Protein AF-A0A2E9VUM9-F1 (afdb_monomer)

Secondary structure (DSSP, 8-state):
------PPPHHHHHHHHHHHHHHHHHHHHHHHHHHHHHHHHHHHHHHHHHHHHHHHHHHHS-GGG--SHHHHHHHHHHH-TT-SEEEEEEEPPPPTTSEEEEEEEEEETT-TTS--EEEEEEEE-S-----

Nearest PDB structures (foldseek):
  8z9b-assembly2_A  TM=4.227E-01  e=1.950E-01  Mycobacterium tuberculosis CDC1551
  5exc-assembly1_C  TM=4.341E-01  e=2.261E+00  Dendronephthya sp. SSAL-2002

Sequence (131 aa):
MLSNRKAFGVVEMIVSLILIGTLMATTIPLIGLLNAQQAQSKRQMIDQQIALNLVEVLQAVTPDQIQTQEQLVELAKSVNPNSLRLIEIKAAEPDDLNRIRFDISIIEAGNDQSKPMRLSTWRTMSGGTNE

Mean predicted aligned error: 13.89 Å

Structure (mmCIF, N/CA/C/O backbone):
data_AF-A0A2E9VUM9-F1
#
_entry.id   AF-A0A2E9VUM9-F1
#
loop_
_atom_site.group_PDB
_atom_site.id
_atom_site.type_symbol
_atom_site.label_atom_id
_atom_site.label_alt_id
_atom_site.label_comp_id
_atom_site.label_asym_id
_atom_site.label_entity_id
_atom_site.label_seq_id
_atom_site.pdbx_PDB_ins_code
_atom_site.Cartn_x
_atom_site.Cartn_y
_atom_site.Cartn_z
_atom_site.occupancy
_atom_site.B_iso_or_equiv
_atom_site.auth_seq_id
_atom_site.auth_comp_id
_atom_site.auth_asym_id
_atom_site.auth_atom_id
_atom_site.pdbx_PDB_model_num
ATOM 1 N N . MET A 1 1 ? 62.240 -5.631 -30.690 1.00 43.34 1 MET A N 1
ATOM 2 C CA . MET A 1 1 ? 60.924 -6.005 -30.129 1.00 43.34 1 MET A CA 1
ATOM 3 C C . MET A 1 1 ? 59.899 -4.983 -30.602 1.00 43.34 1 MET A C 1
ATOM 5 O O . MET A 1 1 ? 59.710 -3.972 -29.942 1.00 43.34 1 MET A O 1
ATOM 9 N N . LEU A 1 2 ? 59.328 -5.175 -31.797 1.00 43.62 2 LEU A N 1
ATOM 10 C CA . LEU A 1 2 ? 58.315 -4.266 -32.340 1.00 43.62 2 LEU A CA 1
ATOM 11 C C . LEU A 1 2 ? 56.916 -4.815 -32.046 1.00 43.62 2 LEU A C 1
ATOM 13 O O . LEU A 1 2 ? 56.631 -5.992 -32.245 1.00 43.62 2 LEU A O 1
ATOM 17 N N . SER A 1 3 ? 56.084 -3.925 -31.518 1.00 52.56 3 SER A N 1
ATOM 18 C CA . SER A 1 3 ? 54.715 -4.144 -31.070 1.00 52.56 3 SER A CA 1
ATOM 19 C C . SER A 1 3 ? 53.822 -4.595 -32.233 1.00 52.56 3 SER A C 1
ATOM 21 O O . SER A 1 3 ? 53.474 -3.796 -33.099 1.00 52.56 3 SER A O 1
ATOM 23 N N . ASN A 1 4 ? 53.427 -5.872 -32.246 1.00 50.16 4 ASN A N 1
ATOM 24 C CA . ASN A 1 4 ? 52.378 -6.394 -33.126 1.00 50.16 4 ASN A CA 1
ATOM 25 C C . ASN A 1 4 ? 51.007 -5.901 -32.633 1.00 50.16 4 ASN A C 1
ATOM 27 O O . ASN A 1 4 ? 50.247 -6.645 -32.014 1.00 50.16 4 ASN A O 1
ATOM 31 N N . ARG A 1 5 ? 50.670 -4.633 -32.885 1.00 58.81 5 ARG A N 1
ATOM 32 C CA . ARG A 1 5 ? 49.273 -4.187 -32.809 1.00 58.81 5 ARG A CA 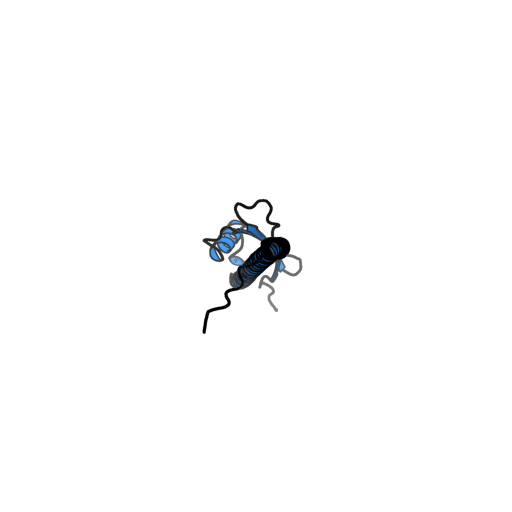1
ATOM 33 C C . ARG A 1 5 ? 48.600 -4.572 -34.123 1.00 58.81 5 ARG A C 1
ATOM 35 O O . ARG A 1 5 ? 48.731 -3.861 -35.114 1.00 58.81 5 ARG A O 1
ATOM 42 N N . LYS A 1 6 ? 47.917 -5.722 -34.141 1.00 59.06 6 LYS A N 1
ATOM 43 C CA . LYS A 1 6 ? 46.999 -6.077 -35.232 1.00 59.06 6 LYS A CA 1
ATOM 44 C C . LYS A 1 6 ? 45.906 -5.009 -35.274 1.00 59.06 6 LYS A C 1
ATOM 46 O O . LYS A 1 6 ? 45.118 -4.901 -34.340 1.00 59.06 6 LYS A O 1
ATOM 51 N N . ALA A 1 7 ? 45.911 -4.182 -36.315 1.00 61.41 7 ALA A N 1
ATOM 52 C CA . ALA A 1 7 ? 44.780 -3.319 -36.611 1.00 61.41 7 ALA A CA 1
ATOM 53 C C . ALA A 1 7 ? 43.565 -4.219 -36.885 1.00 61.41 7 ALA A C 1
ATOM 55 O O . ALA A 1 7 ? 43.667 -5.141 -37.695 1.00 61.41 7 ALA A O 1
ATOM 56 N N . PHE A 1 8 ? 42.461 -3.984 -36.174 1.00 60.16 8 PHE A N 1
ATOM 57 C CA . PHE A 1 8 ? 41.198 -4.692 -36.386 1.00 60.16 8 PHE A CA 1
ATOM 58 C C . PHE A 1 8 ? 40.762 -4.526 -37.844 1.00 60.16 8 PHE A C 1
ATOM 60 O O . PHE A 1 8 ? 40.681 -3.403 -38.349 1.00 60.16 8 PHE A O 1
ATOM 67 N N . GLY A 1 9 ? 40.495 -5.637 -38.528 1.00 77.06 9 GLY A N 1
ATOM 68 C CA . GLY A 1 9 ? 39.978 -5.600 -39.891 1.00 77.06 9 GLY A CA 1
ATOM 69 C C . GLY A 1 9 ? 38.560 -5.024 -39.926 1.00 77.06 9 GLY A C 1
ATOM 70 O O . GLY A 1 9 ? 37.790 -5.189 -38.982 1.00 77.06 9 GLY A O 1
ATOM 71 N N . VAL A 1 10 ? 38.174 -4.392 -41.041 1.00 76.50 10 VAL A N 1
ATOM 72 C CA . VAL A 1 10 ? 36.813 -3.843 -41.235 1.00 76.50 10 VAL A CA 1
ATOM 73 C C . VAL A 1 10 ? 35.736 -4.903 -40.966 1.00 76.50 10 VAL A C 1
ATOM 75 O O . VAL A 1 10 ? 34.711 -4.609 -40.360 1.00 76.50 10 VAL A O 1
ATOM 78 N N . VAL A 1 11 ? 35.997 -6.158 -41.343 1.00 76.94 11 VAL A N 1
ATOM 79 C CA . VAL A 1 11 ? 35.100 -7.294 -41.084 1.00 76.94 11 VAL A CA 1
ATOM 80 C C . VAL A 1 11 ? 34.980 -7.599 -39.587 1.00 76.94 11 VAL A C 1
ATOM 82 O O . VAL A 1 11 ? 33.870 -7.759 -39.092 1.00 76.94 11 VAL A O 1
ATOM 85 N N . GLU A 1 12 ? 36.088 -7.623 -38.840 1.00 78.69 12 GLU A N 1
ATOM 86 C CA . GLU A 1 12 ? 36.066 -7.843 -37.384 1.00 78.69 12 GLU A CA 1
ATOM 87 C C . GLU A 1 12 ? 35.346 -6.699 -36.658 1.00 78.69 12 GLU A C 1
ATOM 89 O O . GLU A 1 12 ? 34.618 -6.937 -35.693 1.00 78.69 12 GLU A O 1
ATOM 94 N N . MET A 1 13 ? 35.490 -5.465 -37.150 1.00 79.00 13 MET A N 1
ATOM 95 C CA . MET A 1 13 ? 34.763 -4.302 -36.641 1.00 79.00 13 MET A CA 1
ATOM 96 C C . MET A 1 13 ? 33.252 -4.432 -36.877 1.00 79.00 13 MET A C 1
ATOM 98 O O . MET A 1 13 ? 32.474 -4.216 -35.950 1.00 79.00 13 MET A O 1
ATOM 102 N N . ILE A 1 14 ? 32.825 -4.840 -38.077 1.00 80.31 14 ILE A N 1
ATOM 103 C CA . ILE A 1 14 ? 31.405 -5.063 -38.396 1.00 80.31 14 ILE A CA 1
ATOM 104 C C . ILE A 1 14 ? 30.821 -6.174 -37.515 1.00 80.31 14 ILE A C 1
ATOM 106 O O . ILE A 1 14 ? 29.765 -5.987 -36.914 1.00 80.31 14 ILE A O 1
ATOM 110 N N . VAL A 1 15 ? 31.525 -7.301 -37.378 1.00 84.19 15 VAL A N 1
ATOM 111 C CA . VAL A 1 15 ? 31.094 -8.415 -36.519 1.00 84.19 15 VAL A CA 1
ATOM 112 C C . VAL A 1 15 ? 30.986 -7.972 -35.056 1.00 84.19 15 VAL A C 1
ATOM 114 O O . VAL A 1 15 ? 29.999 -8.285 -34.393 1.00 84.19 15 VAL A O 1
ATOM 117 N N . SER A 1 16 ? 31.946 -7.185 -34.563 1.00 85.81 16 SER A N 1
ATOM 118 C CA . SER A 1 16 ? 31.925 -6.658 -33.193 1.00 85.81 16 SER A CA 1
ATOM 119 C C . SER A 1 16 ? 30.749 -5.707 -32.959 1.00 85.81 16 SER A C 1
ATOM 121 O O . SER A 1 16 ? 30.077 -5.801 -31.935 1.00 85.81 16 SER A O 1
ATOM 123 N N . LEU A 1 17 ? 30.451 -4.823 -33.917 1.00 83.75 17 LEU A N 1
ATOM 124 C CA . LEU A 1 17 ? 29.314 -3.902 -33.833 1.00 83.75 17 LEU A CA 1
ATOM 125 C C . LEU A 1 17 ? 27.972 -4.639 -33.845 1.00 83.75 17 LEU A C 1
ATOM 127 O O . LEU A 1 17 ? 27.082 -4.288 -33.071 1.00 83.75 17 LEU A O 1
ATOM 131 N N . ILE A 1 18 ? 27.835 -5.686 -34.665 1.00 83.75 18 ILE A N 1
ATOM 132 C CA . ILE A 1 18 ? 26.636 -6.534 -34.679 1.00 83.75 18 ILE A CA 1
ATOM 133 C C . ILE A 1 18 ? 26.479 -7.235 -33.327 1.00 83.75 18 ILE A C 1
ATOM 135 O O . ILE A 1 18 ? 25.403 -7.179 -32.735 1.00 83.75 18 ILE A O 1
ATOM 139 N N . LEU A 1 19 ? 27.545 -7.834 -32.790 1.00 85.19 19 LEU A N 1
ATOM 140 C CA . LEU A 1 19 ? 27.508 -8.495 -31.481 1.00 85.19 19 LEU A CA 1
ATOM 141 C C . LEU A 1 19 ? 27.109 -7.527 -30.359 1.00 85.19 19 LEU A C 1
ATOM 143 O O . LEU A 1 19 ? 26.233 -7.856 -29.561 1.00 85.19 19 LEU A O 1
ATOM 147 N N . ILE A 1 20 ? 27.675 -6.316 -30.333 1.00 84.19 20 ILE A N 1
ATOM 148 C CA . ILE A 1 20 ? 27.315 -5.276 -29.355 1.00 84.19 20 ILE A CA 1
ATOM 149 C C . ILE A 1 20 ? 25.854 -4.844 -29.528 1.00 84.19 20 ILE A C 1
ATOM 151 O O . ILE A 1 20 ? 25.131 -4.743 -28.538 1.00 84.19 20 ILE A O 1
ATOM 155 N N . GLY A 1 21 ? 25.393 -4.633 -30.764 1.00 74.44 21 GLY A N 1
ATOM 156 C CA . GLY A 1 21 ? 24.001 -4.280 -31.051 1.00 74.44 21 GLY A CA 1
ATOM 157 C C . GLY A 1 21 ? 23.018 -5.357 -30.588 1.00 74.44 21 GLY A C 1
ATOM 158 O O . GLY A 1 21 ? 22.001 -5.045 -29.972 1.00 74.44 21 GLY A O 1
ATOM 159 N N . THR A 1 22 ? 23.360 -6.630 -30.795 1.00 79.94 22 THR A N 1
ATOM 160 C CA . THR A 1 22 ? 22.550 -7.777 -30.352 1.00 79.94 22 THR A CA 1
ATOM 161 C C . THR A 1 22 ? 22.523 -7.887 -28.821 1.00 79.94 22 THR A C 1
ATOM 163 O O . THR A 1 22 ? 21.477 -8.138 -28.218 1.00 79.94 22 THR A O 1
ATOM 166 N N . LEU A 1 23 ? 23.664 -7.642 -28.169 1.00 75.44 23 LEU A N 1
ATOM 167 C CA . LEU A 1 23 ? 23.776 -7.631 -26.711 1.00 75.44 23 LEU A CA 1
ATOM 168 C C . LEU A 1 23 ? 22.957 -6.485 -26.092 1.00 75.44 23 LEU A C 1
ATOM 170 O O . LEU A 1 23 ? 22.223 -6.690 -25.129 1.00 75.44 23 LEU A O 1
ATOM 174 N N . MET A 1 24 ? 23.020 -5.283 -26.664 1.00 73.56 24 MET A N 1
ATOM 175 C CA . MET A 1 24 ? 22.224 -4.128 -26.228 1.00 73.56 24 MET A CA 1
ATOM 176 C C . MET A 1 24 ? 20.718 -4.371 -26.419 1.00 73.56 24 MET A C 1
ATOM 178 O O . MET A 1 24 ? 19.933 -4.108 -25.510 1.00 73.56 24 MET A O 1
ATOM 182 N N . ALA A 1 25 ? 20.311 -4.941 -27.559 1.00 72.88 25 ALA A N 1
ATOM 183 C CA . ALA A 1 25 ? 18.907 -5.235 -27.863 1.00 72.88 25 ALA A CA 1
ATOM 184 C C . ALA A 1 25 ? 18.258 -6.214 -26.869 1.00 72.88 25 ALA A C 1
ATOM 186 O O . ALA A 1 25 ? 17.052 -6.156 -26.643 1.00 72.88 25 ALA A O 1
ATOM 187 N N . THR A 1 26 ? 19.049 -7.099 -26.260 1.00 73.88 26 THR A N 1
ATOM 188 C CA . THR A 1 26 ? 18.568 -8.080 -25.274 1.00 73.88 26 THR A CA 1
ATOM 189 C C . THR A 1 26 ? 18.666 -7.571 -23.836 1.00 73.88 26 THR A C 1
ATOM 191 O O . THR A 1 26 ? 17.787 -7.846 -23.020 1.00 73.88 26 THR A O 1
ATOM 194 N N . THR A 1 27 ? 19.701 -6.792 -23.513 1.00 68.94 27 THR A N 1
ATOM 195 C CA . THR A 1 27 ? 19.965 -6.320 -22.144 1.00 68.94 27 THR A CA 1
ATOM 196 C C . THR A 1 27 ? 19.145 -5.093 -21.747 1.00 68.94 27 THR A C 1
ATOM 198 O O . THR A 1 27 ? 18.688 -5.025 -20.606 1.00 68.94 27 THR A O 1
ATOM 201 N N . ILE A 1 28 ? 18.891 -4.151 -22.664 1.00 73.06 28 ILE A N 1
ATOM 202 C CA . ILE A 1 28 ? 18.122 -2.928 -22.368 1.00 73.06 28 ILE A CA 1
ATOM 203 C C . ILE A 1 28 ? 16.688 -3.249 -21.896 1.00 73.06 28 ILE A C 1
ATOM 205 O O . ILE A 1 28 ? 16.287 -2.730 -20.848 1.00 73.06 28 ILE A O 1
ATOM 209 N N . PRO A 1 29 ? 15.917 -4.130 -22.570 1.00 74.00 29 PRO A N 1
ATOM 210 C CA . PRO A 1 29 ? 14.591 -4.518 -22.088 1.00 74.00 29 PRO A CA 1
ATOM 211 C C . PRO A 1 29 ? 14.642 -5.224 -20.728 1.00 74.00 29 PRO A C 1
ATOM 213 O O . PRO A 1 29 ? 13.787 -4.977 -19.879 1.00 74.00 29 PRO A O 1
ATOM 216 N N . LEU A 1 30 ? 15.661 -6.060 -20.489 1.00 72.62 30 LEU A N 1
ATOM 217 C CA . LEU A 1 30 ? 15.838 -6.770 -19.219 1.00 72.62 30 LEU A CA 1
ATOM 218 C C . LEU A 1 30 ? 16.045 -5.804 -18.048 1.00 72.62 30 LEU A C 1
ATOM 220 O O . LEU A 1 30 ? 15.420 -5.958 -17.002 1.00 72.62 30 LEU A O 1
ATOM 224 N N . ILE A 1 31 ? 16.890 -4.787 -18.228 1.00 74.75 31 ILE A N 1
ATOM 225 C CA . ILE A 1 31 ? 17.138 -3.760 -17.208 1.00 74.75 31 ILE A CA 1
ATOM 226 C C . ILE A 1 31 ? 15.855 -2.965 -16.934 1.00 74.75 31 ILE A C 1
ATOM 228 O O . ILE A 1 31 ? 15.529 -2.699 -15.777 1.00 74.75 31 ILE A O 1
ATOM 232 N N . GLY A 1 32 ? 15.091 -2.635 -17.981 1.00 72.56 32 GLY A N 1
ATOM 233 C CA . GLY A 1 32 ? 13.785 -1.988 -17.842 1.00 72.56 32 GLY A CA 1
ATOM 234 C C . GLY A 1 32 ? 12.801 -2.815 -17.008 1.00 72.56 32 GLY A C 1
ATOM 235 O O . GLY A 1 32 ? 12.178 -2.286 -16.087 1.00 72.56 32 GLY A O 1
ATOM 236 N N . LEU A 1 33 ? 12.713 -4.121 -17.274 1.00 78.12 33 LEU A N 1
ATOM 237 C CA . LEU A 1 33 ? 11.862 -5.046 -16.519 1.00 78.12 33 LEU A CA 1
ATOM 238 C C . LEU A 1 33 ? 12.298 -5.173 -15.056 1.00 78.12 33 LEU A C 1
ATOM 240 O O . LEU A 1 33 ? 11.453 -5.113 -14.166 1.00 78.12 33 LEU A O 1
ATOM 244 N N . LEU A 1 34 ? 13.601 -5.294 -14.793 1.00 76.81 34 LEU A N 1
ATOM 245 C CA . LEU A 1 34 ? 14.134 -5.381 -13.431 1.00 76.81 34 LEU A CA 1
ATOM 246 C C . LEU A 1 34 ? 13.848 -4.109 -12.628 1.00 76.81 34 LEU A C 1
ATOM 248 O O . LEU A 1 34 ? 13.406 -4.190 -11.483 1.00 76.81 34 LEU A O 1
ATOM 252 N N . ASN A 1 35 ? 14.031 -2.934 -13.233 1.00 75.00 35 ASN A N 1
ATOM 253 C CA . ASN A 1 35 ? 13.727 -1.659 -12.585 1.00 75.00 35 ASN A CA 1
ATOM 254 C C . ASN A 1 35 ? 12.228 -1.518 -12.289 1.00 75.00 35 ASN A C 1
ATOM 256 O O . ASN A 1 35 ? 11.856 -1.080 -11.200 1.00 75.00 35 ASN A O 1
ATOM 260 N N . ALA A 1 36 ? 11.366 -1.934 -13.221 1.00 74.81 36 ALA A N 1
ATOM 261 C CA . ALA A 1 36 ? 9.921 -1.939 -13.015 1.00 74.81 36 ALA A CA 1
ATOM 262 C C . ALA A 1 36 ? 9.509 -2.899 -11.885 1.00 74.81 36 ALA A C 1
ATOM 264 O O . ALA A 1 36 ? 8.735 -2.519 -11.005 1.00 74.81 36 ALA A O 1
ATOM 265 N N . GLN A 1 37 ? 10.077 -4.109 -11.849 1.00 76.06 37 GLN A N 1
ATOM 266 C CA . GLN A 1 37 ? 9.830 -5.089 -10.787 1.00 76.06 37 GLN A CA 1
ATOM 267 C C . GLN A 1 37 ? 10.315 -4.597 -9.421 1.00 76.06 37 GLN A C 1
ATOM 269 O O . GLN A 1 37 ? 9.591 -4.715 -8.433 1.00 76.06 37 GLN A O 1
ATOM 274 N N . GLN A 1 38 ? 11.506 -3.999 -9.349 1.00 76.12 38 GLN A N 1
ATOM 275 C CA . GLN A 1 38 ? 12.022 -3.417 -8.110 1.00 76.12 38 GLN A CA 1
ATOM 276 C C . GLN A 1 38 ? 11.163 -2.245 -7.633 1.00 76.12 38 GLN A C 1
ATOM 278 O O . GLN A 1 38 ? 10.880 -2.141 -6.440 1.00 76.12 38 GLN A O 1
ATOM 283 N N . ALA A 1 39 ? 10.716 -1.373 -8.540 1.00 75.56 39 ALA A N 1
ATOM 284 C CA . ALA A 1 39 ? 9.813 -0.280 -8.201 1.00 75.56 39 ALA A CA 1
ATOM 285 C C . ALA A 1 39 ? 8.462 -0.803 -7.686 1.00 75.56 39 ALA A C 1
ATOM 287 O O . ALA A 1 39 ? 7.959 -0.306 -6.680 1.00 75.56 39 ALA A O 1
ATOM 288 N N . GLN A 1 40 ? 7.902 -1.836 -8.319 1.00 77.44 40 GLN A N 1
ATOM 289 C CA . GLN A 1 40 ? 6.664 -2.475 -7.872 1.00 77.44 40 GLN A CA 1
ATOM 290 C C . GLN A 1 40 ? 6.827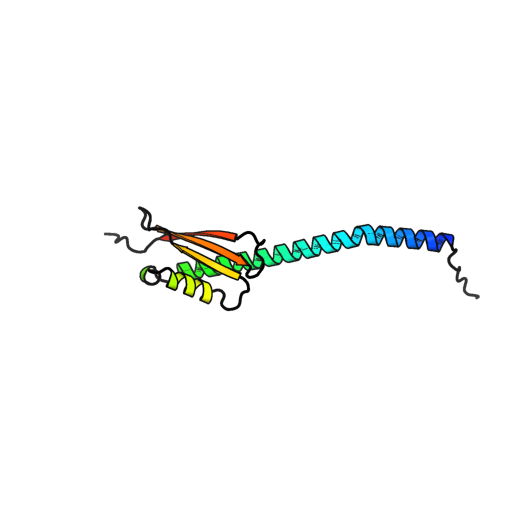 -3.148 -6.503 1.00 77.44 40 GLN A C 1
ATOM 292 O O . GLN A 1 40 ? 5.988 -2.962 -5.626 1.00 77.44 40 GLN A O 1
ATOM 297 N N . SER A 1 41 ? 7.923 -3.875 -6.292 1.00 78.25 41 SER A N 1
ATOM 298 C CA . SER A 1 41 ? 8.230 -4.524 -5.014 1.00 78.25 41 SER A CA 1
ATOM 299 C C . SER A 1 41 ? 8.388 -3.503 -3.883 1.00 78.25 41 SER A C 1
ATOM 301 O O . SER A 1 41 ? 7.771 -3.648 -2.828 1.00 78.25 41 SER A O 1
ATOM 303 N N . LYS A 1 42 ? 9.126 -2.410 -4.121 1.00 79.25 42 LYS A N 1
ATOM 304 C CA . LYS A 1 42 ? 9.249 -1.307 -3.155 1.00 79.25 42 LYS A CA 1
ATOM 305 C C . LYS A 1 42 ? 7.893 -0.680 -2.835 1.00 79.25 42 LYS A C 1
ATOM 307 O O . LYS A 1 42 ? 7.612 -0.417 -1.670 1.00 79.25 42 LYS A O 1
ATOM 312 N N . ARG A 1 43 ? 7.036 -0.466 -3.842 1.00 73.06 43 ARG A N 1
ATOM 313 C CA . ARG A 1 43 ? 5.676 0.064 -3.633 1.00 73.06 43 ARG A CA 1
ATOM 314 C C . ARG A 1 43 ? 4.859 -0.845 -2.715 1.00 73.06 43 ARG A C 1
ATOM 316 O O . ARG A 1 43 ? 4.328 -0.339 -1.730 1.00 73.06 43 ARG A O 1
ATOM 323 N N . GLN A 1 44 ? 4.855 -2.152 -2.990 1.00 75.75 44 GLN A N 1
ATOM 324 C CA . GLN A 1 44 ? 4.146 -3.158 -2.194 1.00 75.75 44 GLN A CA 1
ATOM 325 C C . GLN A 1 44 ? 4.626 -3.208 -0.741 1.00 75.75 44 GLN A C 1
ATOM 327 O O . GLN A 1 44 ? 3.795 -3.248 0.160 1.00 75.75 44 GLN A O 1
ATOM 332 N N . MET A 1 45 ? 5.941 -3.156 -0.497 1.00 81.62 45 MET A N 1
ATOM 333 C CA . MET A 1 45 ? 6.476 -3.110 0.870 1.00 81.62 45 MET A CA 1
ATOM 334 C C . MET A 1 45 ? 5.988 -1.874 1.632 1.00 81.62 45 MET A C 1
ATOM 336 O O . MET A 1 45 ? 5.584 -1.981 2.786 1.00 81.62 45 MET A O 1
ATOM 340 N N . ILE A 1 46 ? 5.984 -0.704 0.985 1.00 79.19 46 ILE A N 1
ATOM 341 C CA . ILE A 1 46 ? 5.494 0.532 1.611 1.00 79.19 46 ILE A CA 1
ATOM 342 C C . ILE A 1 46 ? 3.987 0.430 1.891 1.00 79.19 46 ILE A C 1
ATOM 344 O O . ILE A 1 46 ? 3.553 0.8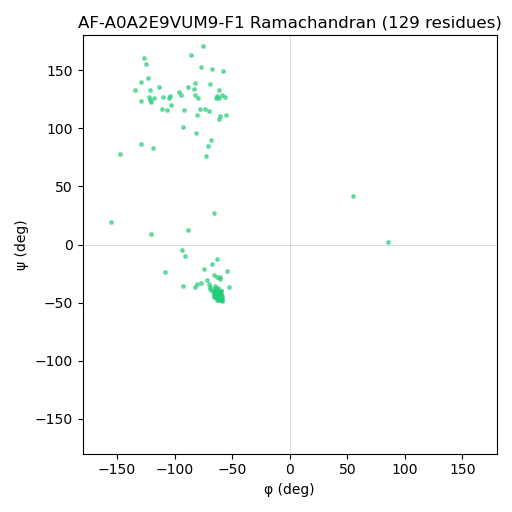04 2.976 1.00 79.19 46 ILE A O 1
ATOM 348 N N . ASP A 1 47 ? 3.187 -0.095 0.954 1.00 74.12 47 ASP A N 1
ATOM 349 C CA . ASP A 1 47 ? 1.742 -0.279 1.170 1.00 74.12 47 ASP A CA 1
ATOM 350 C C . ASP A 1 47 ? 1.456 -1.247 2.324 1.00 74.12 47 ASP A C 1
ATOM 352 O O . ASP A 1 47 ? 0.605 -0.969 3.168 1.00 74.12 47 ASP A O 1
ATOM 356 N N . GLN A 1 48 ? 2.202 -2.351 2.408 1.00 78.75 48 GLN A N 1
ATOM 357 C CA . GLN A 1 48 ? 2.101 -3.295 3.521 1.00 78.75 48 GLN A CA 1
ATOM 358 C C . GLN A 1 48 ? 2.482 -2.654 4.856 1.00 78.75 48 GLN A C 1
ATOM 360 O O . GLN A 1 48 ? 1.792 -2.873 5.846 1.00 78.75 48 GLN A O 1
ATOM 365 N N . GLN A 1 49 ? 3.530 -1.830 4.901 1.00 80.94 49 GLN A N 1
ATOM 366 C CA . GLN A 1 49 ? 3.909 -1.143 6.135 1.00 80.94 49 GLN A CA 1
ATOM 367 C C . GLN A 1 49 ? 2.837 -0.141 6.584 1.00 80.94 49 GLN A C 1
ATOM 369 O O . GLN A 1 49 ? 2.511 -0.082 7.767 1.00 80.94 49 GLN A O 1
ATOM 374 N N . ILE A 1 50 ? 2.257 0.620 5.649 1.00 77.81 50 ILE A N 1
ATOM 375 C CA . ILE A 1 50 ? 1.147 1.540 5.944 1.00 77.81 50 ILE A CA 1
ATOM 376 C C . ILE A 1 50 ? -0.057 0.757 6.478 1.00 77.81 50 ILE A C 1
ATOM 378 O O . ILE A 1 50 ? -0.665 1.166 7.464 1.00 77.81 50 ILE A O 1
ATOM 382 N N . ALA A 1 51 ? -0.377 -0.382 5.861 1.00 74.19 51 ALA A N 1
ATOM 383 C CA . ALA A 1 51 ? -1.452 -1.262 6.300 1.00 74.19 51 ALA A CA 1
ATOM 384 C C . ALA A 1 51 ? -1.247 -1.763 7.735 1.00 74.19 51 ALA A C 1
ATOM 386 O O . ALA A 1 51 ? -2.168 -1.689 8.545 1.00 74.19 51 ALA A O 1
ATOM 387 N N . LEU A 1 52 ? -0.044 -2.247 8.051 1.00 79.94 52 LEU A N 1
ATOM 388 C CA . LEU A 1 52 ? 0.300 -2.734 9.387 1.00 79.94 52 LEU A CA 1
ATOM 389 C C . LEU A 1 52 ? 0.196 -1.614 10.426 1.00 79.94 52 LEU A C 1
ATOM 391 O O . LEU A 1 52 ? -0.495 -1.788 11.426 1.00 79.94 52 LEU A O 1
ATOM 395 N N . ASN A 1 53 ? 0.772 -0.443 10.143 1.00 80.75 53 ASN A N 1
ATOM 396 C CA . ASN A 1 53 ? 0.682 0.715 11.033 1.00 80.75 53 ASN A CA 1
ATOM 397 C C . ASN A 1 53 ? -0.778 1.152 11.256 1.00 80.75 53 ASN A C 1
ATOM 399 O O . ASN A 1 53 ? -1.157 1.489 12.373 1.00 80.75 53 ASN A O 1
ATOM 403 N N . LEU A 1 54 ? -1.622 1.125 10.216 1.00 77.06 54 LEU A N 1
ATOM 404 C CA . LEU A 1 54 ? -3.051 1.434 10.346 1.00 77.06 54 LEU A CA 1
ATOM 405 C C . LEU A 1 54 ? -3.773 0.430 11.241 1.00 77.06 54 LEU A C 1
ATOM 407 O O . LEU A 1 54 ? -4.592 0.834 12.061 1.00 77.06 54 LEU A O 1
ATOM 411 N N . VAL A 1 55 ? -3.480 -0.865 11.103 1.00 75.19 55 VAL A N 1
ATOM 412 C CA . VAL A 1 55 ? -4.064 -1.902 11.962 1.00 75.19 55 VAL A CA 1
ATOM 413 C C . VAL A 1 55 ? -3.631 -1.711 13.415 1.00 75.19 55 VAL A C 1
ATOM 415 O O . VAL A 1 55 ? -4.483 -1.772 14.296 1.00 75.19 55 VAL A O 1
ATOM 418 N N . GLU A 1 56 ? -2.353 -1.432 13.674 1.00 80.19 56 GLU A N 1
ATOM 419 C CA . GLU A 1 56 ? -1.850 -1.158 15.027 1.00 80.19 56 GLU A CA 1
ATOM 420 C C . GLU A 1 56 ? -2.540 0.059 15.654 1.00 80.19 56 GLU A C 1
ATOM 422 O O . GLU A 1 56 ? -3.026 -0.007 16.784 1.00 80.19 56 GLU A O 1
ATOM 427 N N . VAL A 1 57 ? -2.664 1.153 14.901 1.00 77.06 57 VAL A N 1
ATOM 428 C CA . VAL A 1 57 ? -3.338 2.366 15.375 1.00 77.06 57 VAL A CA 1
ATOM 429 C C . VAL A 1 57 ? -4.832 2.115 15.607 1.00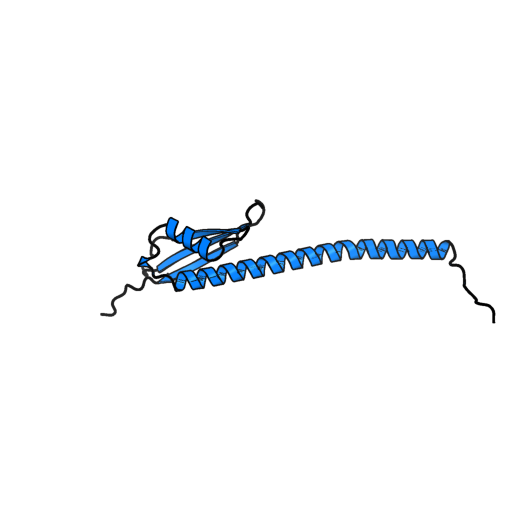 77.06 57 VAL A C 1
ATOM 431 O O . VAL A 1 57 ? -5.362 2.502 16.648 1.00 77.06 57 VAL A O 1
ATOM 434 N N . LEU A 1 58 ? -5.513 1.402 14.705 1.00 74.44 58 LEU A N 1
ATOM 435 C CA . LEU A 1 58 ? -6.920 1.019 14.878 1.00 74.44 58 LEU A CA 1
ATOM 436 C C . LEU A 1 58 ? -7.141 0.091 16.078 1.00 74.44 58 LEU A C 1
ATOM 438 O O . LEU A 1 58 ? -8.229 0.098 16.652 1.00 74.44 58 LEU A O 1
ATOM 442 N N . GLN A 1 59 ? -6.146 -0.707 16.468 1.00 72.75 59 GLN A N 1
ATOM 443 C CA . GLN A 1 59 ? -6.206 -1.518 17.685 1.00 72.75 59 GLN A CA 1
ATOM 444 C C . GLN A 1 59 ? -5.961 -0.687 18.954 1.00 72.75 59 GLN A C 1
ATOM 446 O O . GLN A 1 59 ? -6.568 -0.985 19.984 1.00 72.75 59 GLN A O 1
ATOM 451 N N . ALA A 1 60 ? -5.120 0.349 18.878 1.00 73.31 60 ALA A N 1
ATOM 452 C CA . ALA A 1 60 ? -4.723 1.180 20.016 1.00 73.31 60 ALA A CA 1
ATOM 453 C C . ALA A 1 60 ? -5.747 2.264 20.411 1.00 73.31 60 ALA A C 1
ATOM 455 O O . ALA A 1 60 ? -5.886 2.570 21.593 1.00 73.31 60 ALA A O 1
ATOM 456 N N . VAL A 1 61 ? -6.466 2.850 19.452 1.00 70.44 61 VAL A N 1
ATOM 457 C CA . VAL A 1 61 ? -7.511 3.875 19.693 1.00 70.44 61 VAL A CA 1
ATOM 458 C C . VAL A 1 61 ? -8.706 3.232 20.374 1.00 70.44 61 VAL A C 1
ATOM 460 O O . VAL A 1 61 ? -9.063 2.160 19.937 1.00 70.44 61 VAL A O 1
ATOM 463 N N . THR A 1 62 ? -9.384 3.786 21.375 1.00 66.12 62 THR A N 1
ATOM 464 C CA . THR A 1 62 ? -10.544 3.083 21.973 1.00 66.12 62 THR A CA 1
ATOM 465 C C . THR A 1 62 ? -11.808 3.186 21.095 1.00 66.12 62 THR A C 1
ATOM 467 O O . THR A 1 62 ? -11.920 4.106 20.287 1.00 66.12 62 THR A O 1
ATOM 470 N N . PRO A 1 63 ? -12.758 2.231 21.148 1.00 62.50 63 PRO A N 1
ATOM 471 C CA . PRO A 1 63 ? -13.885 2.223 20.210 1.00 62.50 63 PRO A CA 1
ATOM 472 C C . PRO A 1 63 ? -14.841 3.416 20.361 1.00 62.50 63 PRO A C 1
ATOM 474 O O . PRO A 1 63 ? -15.462 3.848 19.398 1.00 62.50 63 PRO A O 1
ATOM 477 N N . ASP A 1 64 ? -14.905 3.990 21.556 1.00 64.31 64 ASP A N 1
ATOM 478 C CA . ASP A 1 64 ? -15.594 5.238 21.886 1.00 64.31 64 ASP A CA 1
ATOM 479 C C . ASP A 1 64 ? -14.954 6.482 21.246 1.00 64.31 64 ASP A C 1
ATOM 481 O O . ASP A 1 64 ? -15.611 7.517 21.154 1.00 64.31 64 ASP A O 1
ATOM 485 N N . GLN A 1 65 ? -13.711 6.387 20.763 1.00 61.22 65 GLN A N 1
ATOM 486 C CA . GLN A 1 65 ? -13.000 7.477 20.086 1.00 61.22 65 GLN A CA 1
ATOM 487 C C . GLN A 1 65 ? -13.198 7.488 18.566 1.00 61.22 65 GLN A C 1
ATOM 489 O O . GLN A 1 65 ? -12.801 8.456 17.924 1.00 61.22 65 GLN A O 1
ATOM 494 N N . ILE A 1 66 ? -13.791 6.437 17.985 1.00 66.31 66 ILE A N 1
ATOM 495 C CA . ILE A 1 66 ? -14.089 6.351 16.550 1.00 66.31 66 ILE A CA 1
ATOM 496 C C . ILE A 1 66 ? -15.599 6.215 16.380 1.00 66.31 66 ILE A C 1
ATOM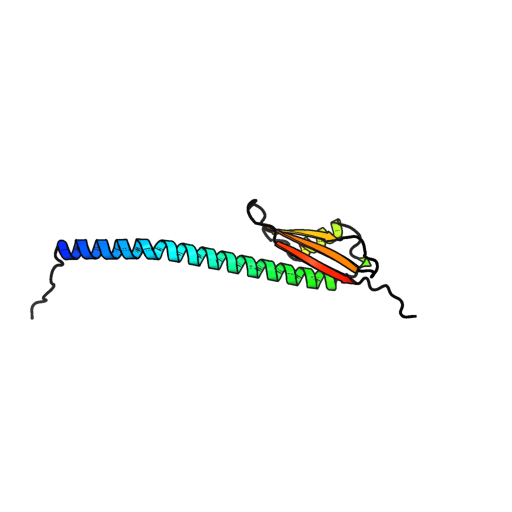 498 O O . ILE A 1 66 ? -16.136 5.120 16.236 1.00 66.31 66 ILE A O 1
ATOM 502 N N . GLN A 1 67 ? -16.286 7.350 16.410 1.00 64.88 67 GLN A N 1
ATOM 503 C CA . GLN A 1 67 ? -17.735 7.432 16.229 1.00 64.88 67 GLN A CA 1
ATOM 504 C C . GLN A 1 67 ? -18.117 8.038 14.881 1.00 64.88 67 GLN A C 1
ATOM 506 O O . GLN A 1 67 ? -19.216 7.787 14.391 1.00 64.88 67 GLN A O 1
ATOM 511 N N . THR A 1 68 ? -17.226 8.824 14.267 1.00 69.44 68 THR A N 1
ATOM 512 C CA . THR A 1 68 ? -17.517 9.505 13.001 1.00 69.44 68 THR A CA 1
ATOM 513 C C . THR A 1 68 ? -16.499 9.193 11.913 1.00 69.44 68 THR A C 1
ATOM 515 O O . THR A 1 68 ? -15.336 8.860 12.157 1.00 69.44 68 THR A O 1
ATOM 518 N N . GLN A 1 69 ? -16.950 9.341 10.668 1.00 70.62 69 GLN A N 1
ATOM 519 C CA . GLN A 1 69 ? -16.101 9.216 9.490 1.00 70.62 69 GLN A CA 1
ATOM 520 C C . GLN A 1 69 ? -14.964 10.255 9.494 1.00 70.62 69 GLN A C 1
ATOM 522 O O . GLN A 1 69 ? -13.885 9.965 8.980 1.00 70.62 69 GLN A O 1
ATOM 527 N N . GLU A 1 70 ? -15.152 11.441 10.089 1.00 76.12 70 GLU A N 1
ATOM 528 C CA . GLU A 1 70 ? -14.073 12.436 10.174 1.00 76.12 70 GLU A CA 1
ATOM 529 C C . GLU A 1 70 ? -12.916 11.958 11.057 1.00 76.12 70 GLU A C 1
ATOM 531 O O . GLU A 1 70 ? -11.760 12.124 10.675 1.00 76.12 70 GLU A O 1
ATOM 536 N N . GLN A 1 71 ? -13.207 11.298 12.181 1.00 75.31 71 GLN A N 1
ATOM 537 C CA . GLN A 1 71 ? -12.180 10.754 13.079 1.00 75.31 71 GLN A CA 1
ATOM 538 C C . GLN A 1 71 ? -11.369 9.642 12.400 1.00 75.31 71 GLN A C 1
ATOM 540 O O . GLN A 1 71 ? -10.151 9.573 12.552 1.00 75.31 71 GLN A O 1
ATOM 545 N N . LEU A 1 72 ? -12.021 8.813 11.577 1.00 75.19 72 LEU A N 1
ATOM 546 C CA . LEU A 1 72 ? -11.342 7.829 10.726 1.00 75.19 72 LEU A CA 1
ATOM 547 C C . LEU A 1 72 ? -10.410 8.490 9.703 1.00 75.19 72 LEU A C 1
ATOM 549 O O . LEU A 1 72 ? -9.308 8.002 9.454 1.00 75.19 72 LEU A O 1
ATOM 553 N N . VAL A 1 73 ? -10.827 9.616 9.124 1.00 75.88 73 VAL A N 1
ATOM 554 C CA . VAL A 1 73 ? -10.004 10.394 8.188 1.00 75.88 73 VAL A CA 1
ATOM 555 C C . VAL A 1 73 ? -8.821 11.058 8.900 1.00 75.88 73 VAL A C 1
ATOM 557 O O . VAL A 1 73 ? -7.722 11.103 8.348 1.00 75.88 73 VAL A O 1
ATOM 560 N N . GLU A 1 74 ? -8.998 11.558 10.121 1.00 78.88 74 GLU A N 1
ATOM 561 C CA . GLU A 1 74 ? -7.891 12.078 10.933 1.00 78.88 74 GLU A CA 1
ATOM 562 C C . GLU A 1 74 ? -6.891 10.981 11.302 1.00 78.88 74 GLU A C 1
ATOM 564 O O . GLU A 1 74 ? -5.680 11.197 11.218 1.00 78.88 74 GLU A O 1
ATOM 569 N N . LEU A 1 75 ? -7.380 9.779 11.607 1.00 77.94 75 LEU A N 1
ATOM 570 C CA . LEU A 1 75 ? -6.546 8.607 11.848 1.00 77.94 75 LEU A CA 1
ATOM 571 C C . LEU A 1 75 ? -5.723 8.219 10.615 1.00 77.94 75 LEU A C 1
ATOM 573 O O . LEU A 1 75 ? -4.527 7.949 10.698 1.00 77.94 75 LEU A O 1
ATOM 577 N N . ALA A 1 76 ? -6.355 8.236 9.445 1.00 76.44 76 ALA A N 1
ATOM 578 C CA . ALA A 1 76 ? -5.680 7.993 8.180 1.00 76.44 76 ALA A CA 1
ATOM 579 C C . ALA A 1 76 ? -4.552 9.015 7.932 1.00 76.44 76 ALA A C 1
ATOM 581 O O . ALA A 1 76 ? -3.459 8.650 7.493 1.00 76.44 76 ALA A O 1
ATOM 582 N N . LYS A 1 77 ? -4.790 10.291 8.269 1.00 76.75 77 LYS A N 1
ATOM 583 C CA . LYS A 1 77 ? -3.795 11.371 8.167 1.00 76.75 77 LYS A CA 1
ATOM 584 C C . LYS A 1 77 ? -2.669 11.247 9.193 1.00 76.75 77 LYS A C 1
ATOM 586 O O . LYS A 1 77 ? -1.543 11.617 8.871 1.00 76.75 77 LYS A O 1
ATOM 591 N N . SER A 1 78 ? -2.935 10.741 10.398 1.00 77.31 78 SER A N 1
ATOM 592 C CA . SER A 1 78 ? -1.907 10.595 11.439 1.00 77.31 78 SER A CA 1
ATOM 593 C C . SER A 1 78 ? -0.881 9.515 11.089 1.00 77.31 78 SER A C 1
ATOM 595 O O . SER A 1 78 ? 0.311 9.702 11.329 1.00 77.31 78 SER A O 1
ATOM 597 N N . VAL A 1 79 ? -1.320 8.425 10.451 1.00 74.25 79 VAL A N 1
ATOM 598 C CA . VAL A 1 79 ? -0.425 7.349 10.001 1.00 74.25 79 VAL A CA 1
ATOM 599 C C . VAL A 1 79 ? 0.418 7.777 8.805 1.00 74.25 79 VAL A C 1
ATOM 601 O O . VAL A 1 79 ? 1.548 7.308 8.652 1.00 74.25 79 VAL A O 1
ATOM 604 N N . ASN A 1 80 ? -0.098 8.666 7.951 1.00 72.25 80 ASN A N 1
ATOM 605 C CA . ASN A 1 80 ? 0.658 9.109 6.791 1.00 72.25 80 ASN A CA 1
ATOM 606 C C . ASN A 1 80 ? 0.388 10.566 6.363 1.00 72.25 80 ASN A C 1
ATOM 608 O O . ASN A 1 80 ? -0.302 10.807 5.370 1.00 72.25 80 ASN A O 1
ATOM 612 N N . PRO A 1 81 ? 0.974 11.552 7.067 1.00 60.75 81 PRO A N 1
ATOM 613 C CA . PRO A 1 81 ? 0.663 12.968 6.858 1.00 60.75 81 PRO A CA 1
ATOM 614 C C . PRO A 1 81 ? 1.253 13.567 5.571 1.00 60.75 81 PRO A C 1
ATOM 616 O O . PRO A 1 81 ? 0.755 14.580 5.094 1.00 60.75 81 PRO A O 1
ATOM 619 N N . ASN A 1 82 ? 2.297 12.952 4.998 1.00 60.41 82 ASN A N 1
ATOM 620 C CA . ASN A 1 82 ? 3.071 13.505 3.871 1.00 60.41 82 ASN A CA 1
ATOM 621 C C . ASN A 1 82 ? 3.077 12.614 2.619 1.00 60.41 82 ASN A C 1
ATOM 623 O O . ASN A 1 82 ? 3.857 12.836 1.691 1.00 60.41 82 ASN A O 1
ATOM 627 N N . SER A 1 83 ? 2.261 11.566 2.587 1.00 61.84 83 SER A N 1
ATOM 628 C CA . SER A 1 83 ? 2.269 10.620 1.477 1.00 61.84 83 SER A CA 1
ATOM 629 C C . SER A 1 83 ? 1.445 11.111 0.298 1.00 61.84 83 SER A C 1
ATOM 631 O O . SER A 1 83 ? 0.310 11.552 0.452 1.00 61.84 83 SER A O 1
ATOM 633 N N . LEU A 1 84 ? 1.973 10.896 -0.909 1.00 63.34 84 LEU A N 1
ATOM 634 C CA . LEU A 1 84 ? 1.226 10.929 -2.170 1.00 63.34 84 LEU A CA 1
ATOM 635 C C . LEU A 1 84 ? 0.190 9.792 -2.250 1.00 63.34 84 LEU A C 1
ATOM 637 O O . LEU A 1 84 ? -0.089 9.300 -3.330 1.00 63.34 84 LEU A O 1
ATOM 641 N N . ARG A 1 85 ? -0.332 9.284 -1.136 1.00 70.06 85 ARG A N 1
ATOM 642 C CA . ARG A 1 85 ? -1.303 8.191 -1.093 1.00 70.06 85 ARG A CA 1
ATOM 643 C C . ARG A 1 85 ? -2.462 8.630 -0.227 1.00 70.06 85 ARG A C 1
ATOM 645 O O . ARG A 1 85 ? -2.261 8.996 0.927 1.00 70.06 85 ARG A O 1
ATOM 652 N N . LEU A 1 86 ? -3.652 8.587 -0.801 1.00 73.25 86 LEU A N 1
ATOM 653 C CA . LEU A 1 86 ? -4.904 8.783 -0.105 1.00 73.25 86 LEU A CA 1
ATOM 654 C C . LEU A 1 86 ? -5.262 7.477 0.605 1.00 73.25 86 LEU A C 1
ATOM 656 O O . LEU A 1 86 ? -5.312 6.417 -0.018 1.00 73.25 86 LEU A O 1
ATOM 660 N N . ILE A 1 87 ? -5.497 7.562 1.908 1.00 75.75 87 ILE A N 1
ATOM 661 C CA . ILE A 1 87 ? -5.963 6.445 2.724 1.00 75.75 87 ILE A CA 1
ATOM 662 C C . ILE A 1 87 ? -7.432 6.718 3.037 1.00 75.75 87 ILE A C 1
ATOM 664 O O . ILE A 1 87 ? -7.760 7.703 3.697 1.00 75.75 87 ILE A O 1
ATOM 668 N N . GLU A 1 88 ? -8.315 5.858 2.547 1.00 74.88 88 GLU A N 1
ATOM 669 C CA . GLU A 1 88 ? -9.736 5.877 2.874 1.00 74.88 88 GLU A CA 1
ATOM 670 C C . GLU A 1 88 ? -10.030 4.736 3.849 1.00 74.88 88 GLU A C 1
ATOM 672 O O . GLU A 1 88 ? -9.701 3.585 3.568 1.00 74.88 88 GLU A O 1
ATOM 677 N N . ILE A 1 89 ? -10.644 5.048 4.989 1.00 77.69 89 ILE A N 1
ATOM 678 C CA . ILE A 1 89 ? -11.080 4.054 5.975 1.00 77.69 89 ILE A CA 1
ATOM 679 C C . ILE A 1 89 ? -12.594 4.157 6.096 1.00 77.69 89 ILE A C 1
ATOM 681 O O . ILE A 1 89 ? -13.115 5.244 6.337 1.00 77.69 89 ILE A O 1
ATOM 685 N N . LYS A 1 90 ? -13.300 3.042 5.925 1.00 78.31 90 LYS A N 1
ATOM 686 C CA . LYS A 1 90 ? -14.755 2.946 6.078 1.00 78.31 90 LYS A CA 1
ATOM 687 C C . LYS A 1 90 ? -15.081 1.917 7.146 1.00 78.31 90 LYS A C 1
ATOM 689 O O . LYS A 1 90 ? -14.642 0.773 7.046 1.00 78.31 90 LYS A O 1
ATOM 694 N N . ALA A 1 91 ? -15.843 2.326 8.154 1.00 75.38 91 ALA A N 1
ATOM 695 C CA . ALA A 1 91 ? -16.406 1.409 9.134 1.00 75.38 91 ALA A CA 1
ATOM 696 C C . ALA A 1 91 ? -17.759 0.885 8.639 1.00 75.38 91 ALA A C 1
ATOM 698 O O . ALA A 1 91 ? -18.578 1.656 8.138 1.00 75.38 91 ALA A O 1
ATOM 699 N N . ALA A 1 92 ? -17.985 -0.419 8.772 1.00 76.50 92 ALA A N 1
ATOM 700 C CA . ALA A 1 92 ? -19.317 -1.005 8.650 1.00 76.50 92 ALA A CA 1
ATOM 701 C C . ALA A 1 92 ? -20.053 -0.946 9.998 1.00 76.50 92 ALA A C 1
ATOM 703 O O . ALA A 1 92 ? -19.423 -0.775 11.043 1.00 76.50 92 ALA A O 1
ATOM 704 N N . GLU A 1 93 ? -21.375 -1.118 9.975 1.00 72.81 93 GLU A N 1
ATOM 705 C CA . GLU A 1 93 ? -22.163 -1.252 11.203 1.00 72.81 93 GLU A CA 1
ATOM 706 C C . GLU A 1 93 ? -21.668 -2.434 12.061 1.00 72.81 93 GLU A C 1
ATOM 708 O O . GLU A 1 93 ? -21.142 -3.414 11.512 1.00 72.81 93 GLU A O 1
ATOM 713 N N . PRO A 1 94 ? -21.796 -2.348 13.400 1.00 72.94 94 PRO A N 1
ATOM 714 C CA . PRO A 1 94 ? -21.450 -3.448 14.287 1.00 72.94 94 PRO A CA 1
ATOM 715 C C . PRO A 1 94 ? -22.278 -4.691 13.948 1.00 72.94 94 PRO A C 1
ATOM 717 O O . PRO A 1 94 ? -23.500 -4.621 13.868 1.00 72.94 94 PR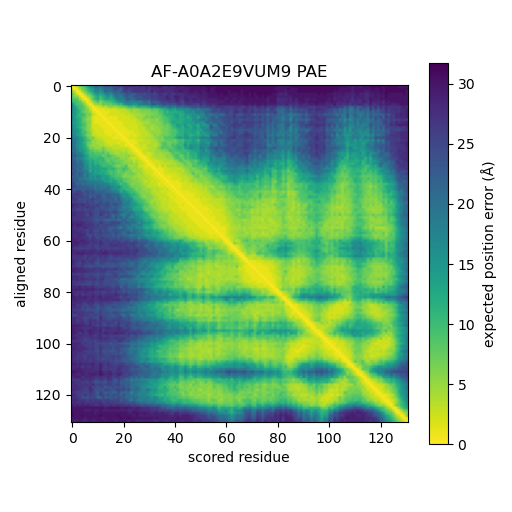O A O 1
ATOM 720 N N . ASP A 1 95 ? -21.606 -5.822 13.765 1.00 73.88 95 ASP A N 1
ATOM 721 C CA . ASP A 1 95 ? -22.252 -7.121 13.555 1.00 73.88 95 ASP A CA 1
ATOM 722 C C . ASP A 1 95 ? -22.833 -7.678 14.873 1.00 73.88 95 ASP A C 1
ATOM 724 O O . ASP A 1 95 ? -22.500 -7.188 15.956 1.00 73.88 95 ASP A O 1
ATOM 728 N N . ASP A 1 96 ? -23.609 -8.766 14.805 1.00 74.00 96 ASP A N 1
ATOM 729 C CA . ASP A 1 96 ? -24.239 -9.449 15.955 1.00 74.00 96 ASP A CA 1
ATOM 730 C C . ASP A 1 96 ? -23.228 -9.858 17.048 1.00 74.00 96 ASP A C 1
ATOM 732 O O . ASP A 1 96 ? -23.562 -10.024 18.221 1.00 74.00 96 ASP A O 1
ATOM 736 N N . LEU A 1 97 ? -21.954 -9.999 16.672 1.00 74.44 97 LEU A N 1
ATOM 737 C CA . LEU A 1 97 ? -20.830 -10.310 17.560 1.00 74.44 97 LEU A CA 1
ATOM 738 C C . LEU A 1 97 ? -20.166 -9.066 18.178 1.00 74.44 97 LEU A C 1
ATOM 740 O O . LEU A 1 97 ? -19.064 -9.172 18.722 1.00 74.44 97 LEU A O 1
ATOM 744 N N . ASN A 1 98 ? -20.795 -7.894 18.064 1.00 72.62 98 ASN A N 1
ATOM 745 C CA . ASN A 1 98 ? -20.263 -6.598 18.484 1.00 72.62 98 ASN A CA 1
ATOM 746 C C . ASN A 1 98 ? -18.891 -6.300 17.846 1.00 72.62 98 ASN A C 1
ATOM 748 O O . ASN A 1 98 ? -17.938 -5.865 18.500 1.00 72.62 98 ASN A O 1
ATOM 752 N N . ARG A 1 99 ? -18.765 -6.625 16.554 1.00 74.38 99 ARG A N 1
ATOM 753 C CA . ARG A 1 99 ? -17.538 -6.447 15.769 1.00 74.38 99 ARG A CA 1
ATOM 754 C C . ARG A 1 99 ? -17.748 -5.394 14.698 1.00 74.38 99 ARG A C 1
ATOM 756 O O . ARG A 1 99 ? -18.734 -5.453 13.978 1.00 74.38 99 ARG A O 1
ATOM 763 N N . ILE A 1 100 ? -16.780 -4.502 14.535 1.00 73.56 100 ILE A N 1
ATOM 764 C CA . ILE A 1 100 ? -16.758 -3.512 13.457 1.00 73.56 100 ILE A CA 1
ATOM 765 C C . ILE A 1 100 ? -15.756 -3.961 12.393 1.00 73.56 100 ILE A C 1
ATOM 767 O O . ILE A 1 100 ? -14.600 -4.271 12.705 1.00 73.56 100 ILE A O 1
ATOM 771 N N . ARG A 1 101 ? -16.200 -4.004 11.130 1.00 80.31 101 ARG A N 1
ATOM 772 C CA . ARG A 1 101 ? -15.306 -4.140 9.970 1.00 80.31 101 ARG A CA 1
ATOM 773 C C . ARG A 1 101 ? -14.758 -2.774 9.603 1.00 80.31 101 ARG A C 1
ATOM 775 O O . ARG A 1 101 ? -15.535 -1.838 9.440 1.00 80.31 101 ARG A O 1
ATOM 782 N N . PHE A 1 102 ? -13.457 -2.700 9.367 1.00 78.56 102 PHE A N 1
ATOM 783 C CA . PHE A 1 102 ? -12.832 -1.558 8.717 1.00 78.56 102 PHE A CA 1
ATOM 784 C C . PHE A 1 102 ? -12.334 -1.973 7.340 1.00 78.56 102 PHE A C 1
ATOM 786 O O . PHE A 1 102 ? -11.444 -2.819 7.227 1.00 78.56 102 PHE A O 1
ATOM 793 N N . ASP A 1 103 ? -12.909 -1.361 6.311 1.00 80.12 103 ASP A N 1
ATOM 794 C CA . ASP A 1 103 ? -12.422 -1.436 4.942 1.00 80.12 103 ASP A CA 1
ATOM 795 C C . ASP A 1 103 ? -11.461 -0.270 4.706 1.00 80.12 103 ASP A C 1
ATOM 797 O O . ASP A 1 103 ? -11.842 0.899 4.761 1.00 80.12 103 ASP A O 1
ATOM 801 N N . ILE A 1 104 ? -10.200 -0.595 4.448 1.00 77.31 104 ILE A N 1
ATOM 802 C CA . ILE A 1 104 ? -9.116 0.356 4.223 1.00 77.31 104 ILE A CA 1
ATOM 803 C C . ILE A 1 104 ? -8.731 0.282 2.749 1.00 77.31 104 ILE A C 1
ATOM 805 O O . ILE A 1 104 ? -8.437 -0.794 2.225 1.00 77.31 104 ILE A O 1
ATOM 809 N N . SER A 1 105 ? -8.721 1.428 2.078 1.00 78.81 105 SER A N 1
ATOM 810 C CA . SER A 1 105 ? -8.279 1.563 0.693 1.00 78.81 105 SER A CA 1
ATOM 811 C C . SER A 1 105 ? -7.116 2.541 0.615 1.00 78.81 105 SER A C 1
ATOM 813 O O . SER A 1 105 ? -7.243 3.691 1.029 1.00 78.81 105 SER A O 1
ATOM 815 N N . ILE A 1 106 ? -5.985 2.085 0.077 1.00 77.88 106 ILE A N 1
ATOM 816 C CA . ILE A 1 106 ? -4.814 2.929 -0.189 1.00 77.88 106 ILE A CA 1
ATOM 817 C C . ILE A 1 106 ? -4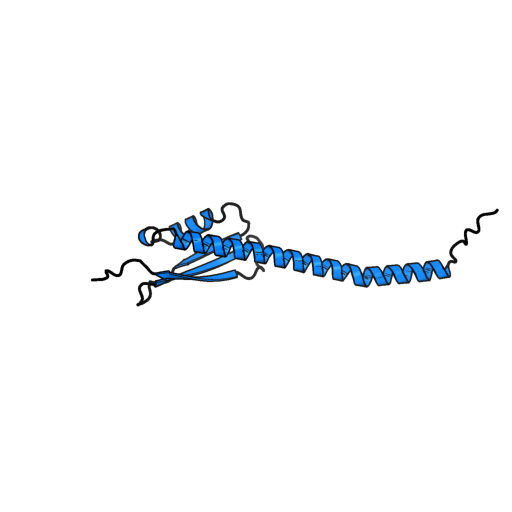.772 3.215 -1.693 1.00 77.88 106 ILE A C 1
ATOM 819 O O . ILE A 1 106 ? -4.713 2.285 -2.503 1.00 77.88 106 ILE A O 1
ATOM 823 N N . ILE A 1 107 ? -4.838 4.494 -2.060 1.00 76.62 107 ILE A N 1
ATOM 824 C CA . ILE A 1 107 ? -4.901 4.993 -3.441 1.00 76.62 107 ILE A CA 1
ATOM 825 C C . ILE A 1 107 ? -3.705 5.915 -3.674 1.00 76.62 107 ILE A C 1
ATOM 827 O O . ILE A 1 107 ? -3.446 6.789 -2.855 1.00 76.62 107 ILE A O 1
ATOM 831 N N . GLU A 1 108 ? -2.973 5.771 -4.779 1.00 72.94 108 GLU A N 1
ATOM 832 C CA . GLU A 1 108 ? -1.864 6.676 -5.111 1.00 72.94 108 GLU A CA 1
ATOM 833 C C . GLU A 1 108 ? -2.425 7.996 -5.681 1.00 72.94 108 GLU A C 1
ATOM 835 O O . GLU A 1 108 ? -3.085 8.026 -6.719 1.00 72.94 108 GLU A O 1
ATOM 840 N N . ALA A 1 109 ? -2.187 9.108 -4.990 1.00 65.81 109 ALA A N 1
ATOM 841 C CA . ALA A 1 109 ? -2.581 10.444 -5.409 1.00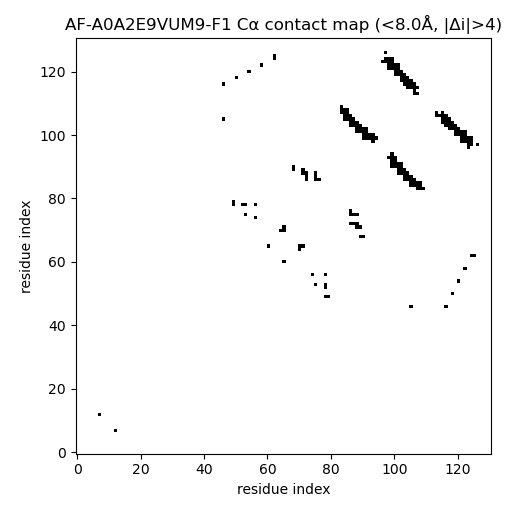 65.81 109 ALA A CA 1
ATOM 842 C C . ALA A 1 109 ? -1.848 10.834 -6.703 1.00 65.81 109 ALA A C 1
ATOM 844 O O . ALA A 1 109 ? -0.621 10.789 -6.783 1.00 65.81 109 ALA A O 1
ATOM 845 N N . GLY A 1 110 ? -2.615 11.235 -7.720 1.00 63.25 110 GLY A N 1
ATOM 846 C CA . GLY A 1 110 ? -2.086 11.671 -9.017 1.00 63.25 110 GLY A CA 1
ATOM 847 C C . GLY A 1 110 ? -1.819 10.548 -10.026 1.00 63.25 110 GLY A C 1
ATOM 848 O O . GLY A 1 110 ? -1.364 10.840 -11.128 1.00 63.25 110 GLY A O 1
ATOM 849 N N . ASN A 1 111 ? -2.124 9.287 -9.696 1.00 59.66 111 ASN A N 1
ATOM 850 C CA . ASN A 1 111 ? -2.027 8.162 -10.625 1.00 59.66 111 ASN A CA 1
ATOM 851 C C . ASN A 1 111 ? -3.335 7.357 -10.637 1.00 59.66 111 ASN A C 1
ATOM 853 O O . ASN A 1 111 ? -3.482 6.356 -9.934 1.00 59.66 111 ASN A O 1
ATOM 857 N N . ASP A 1 112 ? -4.271 7.802 -11.475 1.00 53.59 112 ASP A N 1
ATOM 858 C CA . ASP A 1 112 ? -5.641 7.276 -11.607 1.00 53.59 112 ASP A CA 1
ATOM 859 C C . ASP A 1 112 ? -5.695 5.802 -12.081 1.00 53.59 112 ASP A C 1
ATOM 861 O O . ASP A 1 112 ? -6.724 5.138 -12.009 1.00 53.59 112 ASP A O 1
ATOM 865 N N . GLN A 1 113 ? -4.566 5.252 -12.551 1.00 54.59 113 GLN A N 1
ATOM 866 C CA . GLN A 1 113 ? -4.439 3.845 -12.957 1.00 54.59 113 GLN A CA 1
ATOM 867 C C . GLN A 1 113 ? -3.917 2.919 -11.848 1.00 54.59 113 GLN A C 1
ATOM 869 O O . GLN A 1 113 ? -3.833 1.702 -12.047 1.00 54.59 113 GLN A O 1
ATOM 874 N N . SER A 1 114 ? -3.543 3.459 -10.685 1.00 60.19 114 SER A N 1
ATOM 875 C CA . SER A 1 114 ? -3.136 2.632 -9.551 1.00 60.19 114 SER A CA 1
ATOM 876 C C . SER A 1 114 ? -4.357 1.892 -8.995 1.00 60.19 114 SER A C 1
ATOM 878 O O . SER A 1 114 ? -5.319 2.491 -8.519 1.00 60.19 114 SER A O 1
ATOM 880 N N . LYS A 1 115 ? -4.358 0.555 -9.093 1.00 66.44 115 LYS A N 1
ATOM 881 C CA . LYS A 1 115 ? -5.431 -0.249 -8.494 1.00 66.44 115 LYS A CA 1
ATOM 882 C C . LYS A 1 115 ? -5.396 -0.048 -6.974 1.00 66.44 115 LYS A C 1
ATOM 884 O O . LYS A 1 115 ? -4.332 -0.269 -6.392 1.00 66.44 115 LYS A O 1
ATOM 889 N N . PRO A 1 116 ? -6.520 0.316 -6.333 1.00 67.62 116 PRO A N 1
ATOM 890 C CA . PRO A 1 116 ? -6.552 0.513 -4.892 1.00 67.62 116 PRO A CA 1
ATOM 891 C C . PRO A 1 116 ? -6.201 -0.789 -4.176 1.00 67.62 116 PRO A C 1
ATOM 893 O O . PRO A 1 116 ? -6.746 -1.853 -4.492 1.00 67.62 116 PRO A O 1
ATOM 896 N N . MET A 1 117 ? -5.310 -0.705 -3.191 1.00 73.12 117 MET A N 1
ATOM 897 C CA . MET A 1 117 ? -5.060 -1.825 -2.292 1.00 73.12 117 MET A CA 1
ATOM 898 C C . MET A 1 117 ? -6.162 -1.845 -1.238 1.00 73.12 117 MET A C 1
ATOM 900 O O . MET A 1 117 ? -6.246 -0.935 -0.416 1.00 73.12 117 MET A O 1
ATOM 904 N N . ARG A 1 118 ? -7.021 -2.869 -1.297 1.00 74.44 118 ARG A N 1
ATOM 905 C CA . ARG A 1 118 ? -8.115 -3.074 -0.343 1.00 74.44 118 ARG A CA 1
ATOM 906 C C . ARG A 1 118 ? -7.674 -4.013 0.764 1.00 74.44 118 ARG A C 1
ATOM 908 O O . ARG A 1 118 ? -7.188 -5.111 0.500 1.00 74.44 118 ARG A O 1
ATOM 915 N N . LEU A 1 119 ? -7.889 -3.579 1.992 1.00 72.00 119 LEU A N 1
ATOM 916 C CA . LEU A 1 119 ? -7.601 -4.322 3.205 1.00 72.00 119 LEU A CA 1
ATOM 917 C C . LEU A 1 119 ? -8.853 -4.311 4.067 1.00 72.00 119 LEU A C 1
ATOM 919 O O . LEU A 1 119 ? -9.530 -3.293 4.163 1.00 72.00 119 LEU A O 1
ATOM 923 N N . SER A 1 120 ? -9.151 -5.439 4.694 1.00 74.75 120 SER A N 1
ATOM 924 C CA . SER A 1 120 ? -10.253 -5.550 5.643 1.00 74.75 120 SER A CA 1
ATOM 925 C C . SER A 1 120 ? -9.701 -6.031 6.970 1.00 74.75 120 SER A C 1
ATOM 927 O O . SER A 1 120 ? -9.037 -7.070 7.018 1.00 74.75 120 SER A O 1
ATOM 929 N N . THR A 1 121 ? -9.991 -5.303 8.038 1.00 75.50 121 THR A N 1
ATOM 930 C CA . THR A 1 121 ? -9.687 -5.736 9.401 1.00 75.50 121 THR A CA 1
ATOM 931 C C . THR A 1 121 ? -10.939 -5.685 10.261 1.00 75.50 121 THR A C 1
ATOM 933 O O . THR A 1 121 ? -11.923 -5.027 9.923 1.00 75.50 121 THR A O 1
ATOM 936 N N . TRP A 1 122 ? -10.908 -6.416 11.365 1.00 77.00 122 TRP A N 1
ATOM 937 C CA . TRP A 1 122 ? -12.027 -6.556 12.281 1.00 77.00 122 TRP A CA 1
ATOM 938 C C . TRP A 1 122 ? -11.609 -6.126 13.665 1.00 77.00 122 TRP A C 1
ATOM 940 O O . TRP A 1 122 ? -10.495 -6.419 14.105 1.00 77.00 122 TRP A O 1
ATOM 950 N N . ARG A 1 123 ? -12.535 -5.496 14.376 1.00 72.81 123 ARG A N 1
ATOM 951 C CA . ARG A 1 123 ? -12.324 -5.128 15.763 1.00 72.81 123 ARG A CA 1
ATOM 952 C C . ARG A 1 123 ? -13.522 -5.483 16.616 1.00 72.81 123 ARG A C 1
ATOM 954 O O . ARG A 1 123 ? -14.643 -5.147 16.262 1.00 72.81 123 ARG A O 1
ATOM 961 N N . THR A 1 124 ? -13.272 -6.111 17.756 1.00 74.31 124 THR A N 1
ATOM 962 C CA . THR A 1 124 ? -14.296 -6.352 18.774 1.00 74.31 124 THR A CA 1
ATOM 963 C C . THR A 1 124 ? -14.471 -5.099 19.628 1.00 74.31 124 THR A C 1
ATOM 965 O O . THR A 1 124 ? -13.491 -4.569 20.155 1.00 74.31 124 THR A O 1
ATOM 968 N N . MET A 1 125 ? -15.706 -4.632 19.787 1.00 68.19 125 MET A N 1
ATOM 969 C CA . MET A 1 125 ? -16.043 -3.592 20.752 1.00 68.19 125 MET A CA 1
ATOM 970 C C . MET A 1 125 ? -15.996 -4.227 22.147 1.00 68.19 125 MET A C 1
ATOM 972 O O . MET A 1 125 ? -16.736 -5.167 22.444 1.00 68.19 125 MET A O 1
ATOM 976 N N . SER A 1 126 ? -15.095 -3.760 23.008 1.00 59.69 126 SER A N 1
ATOM 977 C CA . SER A 1 126 ? -15.049 -4.186 24.410 1.00 59.69 126 SER A CA 1
ATOM 978 C C . SER A 1 126 ? -16.285 -3.649 25.139 1.00 59.69 126 SER A C 1
ATOM 980 O O . SER A 1 126 ? -16.263 -2.541 25.665 1.00 59.69 126 SER A O 1
ATOM 982 N N . GLY A 1 127 ? -17.365 -4.428 25.137 1.00 51.31 127 GLY A N 1
ATOM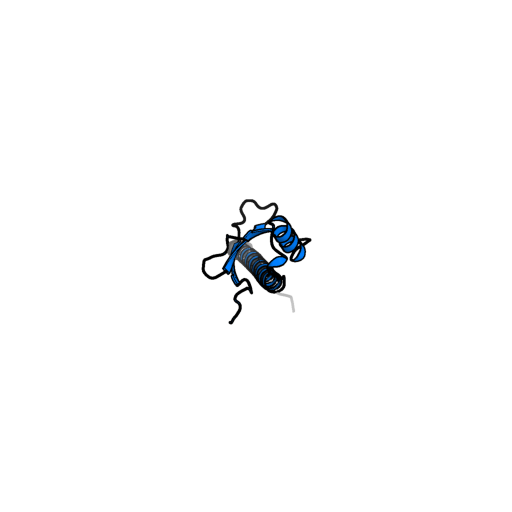 983 C CA . GLY A 1 127 ? -18.633 -4.095 25.791 1.00 51.31 127 GLY A CA 1
ATOM 984 C C . GLY A 1 127 ? -19.476 -5.315 26.165 1.00 51.31 127 GLY A C 1
ATOM 985 O O . GLY A 1 127 ? -20.679 -5.185 26.346 1.00 51.31 127 GLY A O 1
ATOM 986 N N . GLY A 1 128 ? -18.869 -6.501 26.250 1.00 44.12 128 GLY A N 1
ATOM 987 C CA . GLY A 1 128 ? -19.489 -7.663 26.879 1.00 44.12 128 GLY A CA 1
ATOM 988 C C . GLY A 1 128 ? -19.065 -7.707 28.338 1.00 44.12 128 GLY A C 1
ATOM 989 O O . GLY A 1 128 ? -17.941 -8.105 28.638 1.00 44.12 128 GLY A O 1
ATOM 990 N N . THR A 1 129 ? -19.938 -7.263 29.237 1.00 42.00 129 THR A N 1
ATOM 991 C CA . THR A 1 129 ? -19.866 -7.633 30.649 1.00 42.00 129 THR A CA 1
ATOM 992 C C . THR A 1 129 ? -19.874 -9.156 30.726 1.00 42.00 129 THR A C 1
ATOM 994 O O . THR A 1 129 ? -20.873 -9.786 30.392 1.00 42.00 129 THR A O 1
ATOM 997 N N . ASN A 1 130 ? -18.749 -9.749 31.127 1.00 41.72 130 ASN A N 1
ATOM 998 C CA . ASN A 1 130 ? -18.772 -11.074 31.730 1.00 41.72 130 ASN A CA 1
ATOM 999 C C . ASN A 1 130 ? -19.408 -10.904 33.116 1.00 41.72 130 ASN A C 1
ATOM 1001 O O . ASN A 1 130 ? -18.694 -10.687 34.095 1.00 41.72 130 ASN A O 1
ATOM 1005 N N . GLU A 1 131 ? -20.736 -10.929 33.162 1.00 36.34 131 GLU A N 1
ATOM 1006 C CA . GLU A 1 131 ? -21.497 -11.376 34.332 1.00 36.34 131 GLU A CA 1
ATOM 1007 C C . GLU A 1 131 ? -22.106 -12.744 34.018 1.00 36.34 131 GLU A C 1
ATOM 1009 O O . GLU A 1 131 ? -22.614 -12.917 32.885 1.00 36.34 131 GLU A O 1
#

Radius of gyration: 28.07 Å; Cα contacts (8 Å, |Δi|>4): 110; chains: 1; bounding box: 85×25×76 Å

pLDDT: mean 71.48, std 9.69, range [36.34, 85.81]

Foldseek 3Di:
DDDPPPDQDPVNVVVVVVVVVVVCVVVVVVVVVVVVVVVVVVVVVVVVVLVVLLVVLVQVDAPVQPPDQVSVQVSSCVSPVDAQKRWHWDWDPQDPQQKIKIWIWIGRHPDPPDDTDTDIDMDHRPDDPPD

Solvent-accessible surface area (backbone atoms only — not comparable to full-atom values): 7795 Å² total; per-residue (Å²): 139,80,84,86,75,79,76,80,48,73,65,57,50,53,52,49,52,50,52,49,51,54,51,47,67,57,46,54,60,51,52,53,51,51,53,52,51,52,52,51,51,53,50,50,53,54,54,50,50,52,51,51,54,49,52,53,49,64,68,68,52,59,69,88,71,56,83,48,70,66,51,39,47,51,51,40,38,69,76,45,76,84,56,65,47,49,59,47,59,43,76,51,74,68,43,99,80,44,29,34,41,36,44,36,36,45,34,50,61,95,41,94,81,53,78,62,49,77,45,78,49,76,43,73,57,93,75,76,78,90,120